Protein AF-A0A3A0B221-F1 (afdb_monomer)

Sequence (103 aa):
MNDLHYFSDLGLDIVDHGLDEFWEIISWEQINKYPADLILLDARAGVLTVDEFSSIGTWAALPAVQAGQVGPWYAGAPYSYIGLVPIMQELTALINASNPDLV

Structure (mmCIF, N/CA/C/O backbone):
data_AF-A0A3A0B221-F1
#
_entry.id   AF-A0A3A0B221-F1
#
loop_
_atom_site.group_PDB
_atom_site.id
_atom_site.type_symbol
_atom_site.label_atom_id
_atom_site.label_alt_id
_atom_site.label_comp_id
_atom_site.label_asym_id
_atom_site.label_entity_id
_atom_site.label_seq_id
_atom_site.pdbx_PDB_ins_code
_atom_site.Cartn_x
_atom_site.Cartn_y
_atom_site.Cartn_z
_atom_site.occupancy
_atom_site.B_iso_or_equiv
_atom_site.auth_seq_id
_atom_site.auth_comp_id
_atom_site.auth_asym_id
_atom_site.auth_atom_id
_atom_site.pdbx_PDB_model_num
ATOM 1 N N . MET A 1 1 ? -5.385 4.427 -12.118 1.00 67.62 1 MET A N 1
ATOM 2 C CA . MET A 1 1 ? -3.922 4.653 -12.265 1.00 67.62 1 MET A CA 1
ATOM 3 C C . MET A 1 1 ? -3.317 3.434 -12.946 1.00 67.62 1 MET A C 1
ATOM 5 O O . MET A 1 1 ? -3.695 2.327 -12.592 1.00 67.62 1 MET A O 1
ATOM 9 N N . ASN A 1 2 ? -2.468 3.611 -13.964 1.00 82.00 2 ASN A N 1
ATOM 10 C CA . ASN A 1 2 ? -2.061 2.499 -14.843 1.00 82.00 2 ASN A CA 1
ATOM 11 C C . ASN A 1 2 ? -1.206 1.425 -14.148 1.00 82.00 2 ASN A C 1
ATOM 13 O O . ASN A 1 2 ? -1.267 0.263 -14.527 1.00 82.00 2 ASN A O 1
ATOM 17 N N . ASP A 1 3 ? -0.415 1.806 -13.153 1.00 89.38 3 ASP A N 1
ATOM 18 C CA . ASP A 1 3 ? 0.431 0.911 -12.362 1.00 89.38 3 ASP A CA 1
ATOM 19 C C . ASP A 1 3 ? -0.384 -0.028 -11.465 1.00 89.38 3 ASP A C 1
ATOM 21 O O . ASP A 1 3 ? -0.154 -1.232 -11.498 1.00 89.38 3 ASP A O 1
ATOM 25 N N . LEU A 1 4 ? -1.383 0.480 -10.736 1.00 91.44 4 LEU A N 1
ATOM 26 C CA . LEU A 1 4 ? -2.239 -0.364 -9.892 1.00 91.44 4 LEU A CA 1
ATOM 27 C C . LEU A 1 4 ? -3.033 -1.390 -10.713 1.00 91.44 4 LEU A C 1
ATOM 29 O O . LEU A 1 4 ? -3.133 -2.546 -10.308 1.00 91.44 4 LEU A O 1
ATOM 33 N N . HIS A 1 5 ? -3.533 -1.003 -11.895 1.00 91.00 5 HIS A N 1
ATOM 34 C CA . HIS A 1 5 ? -4.148 -1.961 -12.823 1.00 91.00 5 HIS A CA 1
ATOM 35 C C . HIS A 1 5 ? -3.144 -3.017 -13.287 1.00 91.00 5 HIS A C 1
ATOM 37 O O . HIS A 1 5 ? -3.459 -4.198 -13.269 1.00 91.00 5 HIS A O 1
ATOM 43 N N . TYR A 1 6 ? -1.916 -2.614 -13.624 1.00 92.44 6 TYR A N 1
ATOM 44 C CA . TYR A 1 6 ? -0.869 -3.556 -14.008 1.00 92.44 6 TYR A CA 1
ATOM 45 C C . TYR A 1 6 ? -0.512 -4.538 -12.880 1.00 92.44 6 TYR A C 1
ATOM 47 O O . TYR A 1 6 ? -0.311 -5.720 -13.142 1.00 92.44 6 TYR A O 1
ATOM 55 N N . PHE A 1 7 ? -0.461 -4.094 -11.620 1.00 94.50 7 PHE A N 1
ATOM 56 C CA . PHE A 1 7 ? -0.232 -4.996 -10.486 1.00 94.50 7 PHE A CA 1
ATOM 57 C C . PHE A 1 7 ? -1.387 -5.989 -10.308 1.00 94.50 7 PHE A C 1
ATOM 59 O O . PHE A 1 7 ? -1.139 -7.172 -10.073 1.00 94.50 7 PHE A O 1
ATOM 66 N N . SER A 1 8 ? -2.629 -5.529 -10.479 1.00 94.94 8 SER A N 1
ATOM 67 C CA . SER A 1 8 ? -3.813 -6.391 -10.445 1.00 94.94 8 SER A CA 1
ATOM 68 C C . SER A 1 8 ? -3.829 -7.409 -11.591 1.00 94.94 8 SER A C 1
ATOM 70 O O . SER A 1 8 ? -4.062 -8.591 -11.349 1.00 94.94 8 SER A O 1
ATOM 72 N N . ASP A 1 9 ? -3.454 -7.007 -12.811 1.00 96.12 9 ASP A N 1
ATOM 73 C CA . ASP A 1 9 ? -3.307 -7.907 -13.967 1.00 96.12 9 ASP A CA 1
ATOM 74 C C . ASP A 1 9 ? -2.247 -9.001 -13.729 1.00 96.12 9 ASP A C 1
ATOM 76 O O . ASP A 1 9 ? -2.352 -10.109 -14.260 1.00 96.12 9 ASP A O 1
ATOM 80 N N . LEU A 1 10 ? -1.222 -8.707 -12.920 1.00 96.56 10 LEU A N 1
ATOM 81 C CA . LEU A 1 10 ? -0.212 -9.677 -12.481 1.00 96.56 10 LEU A CA 1
ATOM 82 C C . LEU A 1 10 ? -0.692 -10.589 -11.337 1.00 96.56 10 LEU A C 1
ATOM 84 O O . LEU A 1 10 ? 0.023 -11.525 -10.976 1.00 96.56 10 LEU A O 1
ATOM 88 N N . GLY A 1 11 ? -1.885 -10.347 -10.793 1.00 96.44 11 GLY A N 1
ATOM 89 C CA . GLY A 1 11 ? -2.530 -11.170 -9.772 1.00 96.44 11 GLY A CA 1
ATOM 90 C C . GLY A 1 11 ? -2.445 -10.628 -8.347 1.00 96.44 11 GLY A C 1
ATOM 91 O O . GLY A 1 11 ? -2.769 -11.368 -7.421 1.00 96.44 11 GLY A O 1
ATOM 92 N N . LEU A 1 12 ? -2.008 -9.380 -8.143 1.00 96.12 12 LEU A N 1
ATOM 93 C CA . LEU A 1 12 ? -2.089 -8.750 -6.824 1.00 96.12 12 LEU A CA 1
ATOM 94 C C . LEU A 1 12 ? -3.545 -8.385 -6.509 1.00 96.12 12 LEU A C 1
ATOM 96 O O . LEU A 1 12 ? -4.209 -7.728 -7.312 1.00 96.12 12 LEU A O 1
ATOM 100 N N . ASP A 1 13 ? -4.024 -8.787 -5.336 1.00 96.25 13 ASP A N 1
ATOM 101 C CA . ASP A 1 13 ? -5.335 -8.370 -4.846 1.00 96.25 13 ASP A CA 1
ATOM 102 C C . ASP A 1 13 ? -5.260 -6.909 -4.376 1.00 96.25 13 ASP A C 1
ATOM 104 O O . ASP A 1 13 ? -4.555 -6.582 -3.418 1.00 96.25 13 ASP A O 1
ATOM 108 N N . ILE A 1 14 ? -5.912 -6.012 -5.116 1.00 95.44 14 ILE A N 1
ATOM 109 C CA . ILE A 1 14 ? -5.939 -4.575 -4.840 1.00 95.44 14 ILE A CA 1
ATOM 110 C C . ILE A 1 14 ? -7.347 -4.212 -4.385 1.00 95.44 14 ILE A C 1
ATOM 112 O O . ILE A 1 14 ? -8.318 -4.451 -5.102 1.00 95.44 14 ILE A O 1
ATOM 116 N N . VAL A 1 15 ? -7.441 -3.567 -3.223 1.00 95.81 15 VAL A N 1
ATOM 117 C CA . VAL A 1 15 ? -8.695 -3.025 -2.693 1.00 95.81 15 VAL A CA 1
ATOM 118 C C . VAL A 1 15 ? -9.345 -2.083 -3.713 1.00 95.81 15 VAL A C 1
ATOM 120 O O . VAL A 1 15 ? -8.754 -1.076 -4.107 1.00 95.81 15 VAL A O 1
ATOM 123 N N . ASP A 1 16 ? -10.589 -2.385 -4.085 1.00 92.81 16 ASP A N 1
ATOM 124 C CA . ASP A 1 16 ? -11.423 -1.562 -4.962 1.00 92.81 16 ASP A CA 1
ATOM 125 C C . ASP A 1 16 ? -12.489 -0.810 -4.146 1.00 92.81 16 ASP A C 1
ATOM 127 O O . ASP A 1 16 ? -13.240 -1.402 -3.367 1.00 92.81 16 ASP A O 1
ATOM 131 N N . HIS A 1 17 ? -12.570 0.509 -4.335 1.00 93.06 17 HIS A N 1
ATOM 132 C CA . HIS A 1 17 ? -13.572 1.357 -3.687 1.00 93.06 17 HIS A CA 1
ATOM 133 C C . HIS A 1 17 ? -14.916 1.395 -4.439 1.00 93.06 17 HIS A C 1
ATOM 135 O O . HIS A 1 17 ? -15.888 1.956 -3.929 1.00 93.06 17 HIS A O 1
ATOM 141 N N . GLY A 1 18 ? -14.998 0.831 -5.650 1.00 92.69 18 GLY A N 1
ATOM 142 C CA . GLY A 1 18 ? -16.237 0.679 -6.419 1.00 92.69 18 GLY A CA 1
ATOM 143 C C . GLY A 1 18 ? -16.848 1.988 -6.932 1.00 92.69 18 GLY A C 1
ATOM 144 O O . GLY A 1 18 ? -18.044 2.031 -7.226 1.00 92.69 18 GLY A O 1
ATOM 145 N N . LEU A 1 19 ? -16.058 3.064 -7.016 1.00 91.62 19 LEU A N 1
ATOM 146 C CA . LEU A 1 19 ? -16.485 4.357 -7.571 1.00 91.62 19 LEU A CA 1
ATOM 147 C C . LEU A 1 19 ? -15.845 4.554 -8.946 1.00 91.62 19 LEU A C 1
ATOM 149 O O . LEU A 1 19 ? -14.730 4.098 -9.177 1.00 91.62 19 LEU A O 1
ATOM 153 N N . ASP A 1 20 ? -16.506 5.308 -9.820 1.00 90.81 20 ASP A N 1
ATOM 154 C CA . ASP A 1 20 ? -15.944 5.745 -11.108 1.00 90.81 20 ASP A CA 1
ATOM 155 C C . ASP A 1 20 ? -15.044 6.988 -10.935 1.00 90.81 20 ASP A C 1
ATOM 157 O O . ASP A 1 20 ? -15.164 7.986 -11.637 1.00 90.81 20 ASP A O 1
ATOM 161 N N . GLU A 1 21 ? -14.187 6.959 -9.914 1.00 90.88 21 GLU A N 1
ATOM 162 C CA . GLU A 1 21 ? -13.274 8.039 -9.524 1.00 90.88 21 GLU A CA 1
ATOM 163 C C . GLU A 1 21 ? -11.858 7.476 -9.365 1.00 90.88 21 GLU A C 1
ATOM 165 O O . GLU A 1 21 ? -11.675 6.284 -9.137 1.00 90.88 21 GLU A O 1
ATOM 170 N N . PHE A 1 22 ? -10.829 8.323 -9.468 1.00 87.81 22 PHE A N 1
ATOM 171 C CA . PHE A 1 22 ? -9.437 7.858 -9.362 1.00 87.81 22 PHE A CA 1
ATOM 172 C C . PHE A 1 22 ? -9.028 7.431 -7.945 1.00 87.81 22 PHE A C 1
ATOM 174 O O . PHE A 1 22 ? -8.089 6.648 -7.799 1.00 87.81 22 PHE A O 1
ATOM 181 N N . TRP A 1 23 ? -9.668 8.000 -6.925 1.00 92.19 23 TRP A N 1
ATOM 182 C CA . TRP A 1 23 ? -9.472 7.682 -5.513 1.00 92.19 23 TRP A CA 1
ATOM 183 C C . TRP A 1 23 ? -10.713 8.090 -4.714 1.00 92.19 23 TRP A C 1
ATOM 185 O O . TRP A 1 23 ? -11.451 8.996 -5.106 1.00 92.19 23 TRP A O 1
ATOM 195 N N . GLU A 1 2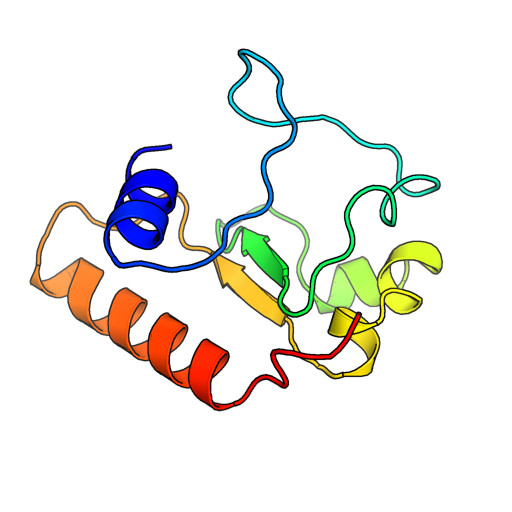4 ? -10.908 7.474 -3.550 1.00 95.19 24 GLU A N 1
ATOM 196 C CA . GLU A 1 24 ? -11.905 7.907 -2.571 1.00 95.19 24 GLU A CA 1
ATOM 197 C C . GLU A 1 24 ? -11.266 8.830 -1.520 1.00 95.19 24 GLU A C 1
ATOM 199 O O . GLU A 1 24 ? -10.163 8.579 -1.036 1.00 95.19 24 GLU A O 1
ATOM 204 N N . ILE A 1 25 ? -11.971 9.896 -1.132 1.00 95.31 25 ILE A N 1
ATOM 205 C CA . ILE A 1 25 ? -11.613 10.697 0.044 1.00 95.31 25 ILE A CA 1
ATOM 206 C C . ILE A 1 25 ? -12.334 10.106 1.252 1.00 95.31 25 ILE A C 1
ATOM 208 O O . ILE A 1 25 ? -13.558 10.175 1.342 1.00 95.31 25 ILE A O 1
ATOM 212 N N . ILE A 1 26 ? -11.566 9.575 2.198 1.00 95.00 26 ILE A N 1
ATOM 213 C CA . ILE A 1 26 ? -12.074 9.046 3.466 1.00 95.00 26 ILE A CA 1
ATOM 214 C C . ILE A 1 26 ? -11.603 9.918 4.627 1.00 95.00 26 ILE A C 1
ATOM 216 O O . ILE A 1 26 ? -10.498 10.463 4.606 1.00 95.00 26 ILE A O 1
ATOM 220 N N . SER A 1 27 ? -12.449 10.071 5.646 1.00 95.00 27 SER A N 1
ATOM 221 C CA . SER A 1 27 ? -12.041 10.734 6.884 1.00 95.00 27 SER A CA 1
ATOM 222 C C . SER A 1 27 ? -11.161 9.803 7.723 1.00 95.00 27 SER A C 1
ATOM 224 O O . SER A 1 27 ? -11.240 8.578 7.605 1.00 95.00 27 SER A O 1
ATOM 226 N N . TRP A 1 28 ? -10.342 10.369 8.611 1.00 93.81 28 TRP A N 1
ATOM 227 C CA . TRP A 1 28 ? -9.480 9.580 9.498 1.00 93.81 28 TRP A CA 1
ATOM 228 C C . TRP A 1 28 ? -10.266 8.639 10.411 1.00 93.81 28 TRP A C 1
ATOM 230 O O . TRP A 1 28 ? -9.770 7.576 10.772 1.00 93.81 28 TRP A O 1
ATOM 240 N N . GLU A 1 29 ? -11.495 8.997 10.768 1.00 94.56 29 GLU A N 1
ATOM 241 C CA . GLU A 1 29 ? -12.395 8.173 11.577 1.00 94.56 29 GLU A CA 1
ATOM 242 C C . GLU A 1 29 ? -12.928 6.954 10.813 1.00 94.56 29 GLU A C 1
ATOM 244 O O . GLU A 1 29 ? -13.368 5.994 11.439 1.00 94.56 29 GLU A O 1
ATOM 249 N N . GLN A 1 30 ? -12.884 6.982 9.478 1.00 96.75 30 GLN A N 1
ATOM 250 C CA . GLN A 1 30 ? -13.352 5.913 8.594 1.00 96.75 30 GLN A CA 1
ATOM 251 C C . GLN A 1 30 ? -12.206 5.193 7.877 1.00 96.75 30 GLN A C 1
ATOM 253 O O . GLN A 1 30 ? -12.446 4.443 6.933 1.00 96.75 30 GLN A O 1
ATOM 258 N N . ILE A 1 31 ? -10.957 5.395 8.304 1.00 94.88 31 ILE A N 1
ATOM 259 C CA . ILE A 1 31 ? -9.792 4.834 7.609 1.00 94.88 31 ILE A CA 1
ATOM 260 C C . ILE A 1 31 ? -9.772 3.296 7.581 1.00 94.88 31 ILE A C 1
ATOM 262 O O . ILE A 1 31 ? -9.155 2.698 6.709 1.00 94.88 31 ILE A O 1
ATOM 266 N N . ASN A 1 32 ? -10.508 2.647 8.483 1.00 95.19 32 ASN A N 1
ATOM 267 C CA . ASN A 1 32 ? -10.688 1.197 8.518 1.00 95.19 32 ASN A CA 1
ATOM 268 C C . ASN A 1 32 ? -11.839 0.683 7.627 1.00 95.19 32 ASN A C 1
ATOM 270 O O . ASN A 1 32 ? -12.227 -0.476 7.759 1.00 95.19 32 ASN A O 1
ATOM 274 N N . LYS A 1 33 ? -12.419 1.525 6.758 1.00 97.50 33 LYS A N 1
ATOM 275 C CA . LYS A 1 33 ? -13.519 1.145 5.853 1.00 97.50 33 LYS A CA 1
ATOM 276 C C . LYS A 1 33 ? -13.157 -0.049 4.968 1.00 97.50 33 LYS A C 1
ATOM 278 O O . LYS A 1 33 ? -14.023 -0.878 4.698 1.00 97.50 33 LYS A O 1
ATOM 283 N N . TYR A 1 34 ? -11.899 -0.126 4.545 1.00 97.19 34 TYR A N 1
ATOM 284 C CA . TYR A 1 34 ? -11.375 -1.223 3.746 1.00 97.19 34 TYR A CA 1
ATOM 285 C C . TYR A 1 34 ? -10.328 -1.991 4.555 1.00 97.19 34 TYR A C 1
ATOM 287 O O . TYR A 1 34 ? -9.278 -1.423 4.871 1.00 97.19 34 TYR A O 1
ATOM 295 N N . PRO A 1 35 ? -10.597 -3.254 4.922 1.00 95.94 35 PRO A N 1
ATOM 296 C CA . PRO A 1 35 ? -9.573 -4.134 5.466 1.00 95.94 35 PRO A CA 1
ATOM 297 C C . PRO A 1 35 ? -8.441 -4.302 4.449 1.00 95.94 35 PRO A C 1
ATOM 299 O O . PRO A 1 35 ? -8.701 -4.483 3.261 1.00 95.94 35 PRO A O 1
ATOM 302 N N . ALA A 1 36 ? -7.199 -4.215 4.914 1.00 97.50 36 ALA A N 1
ATOM 303 C CA . ALA A 1 36 ? -6.019 -4.437 4.093 1.00 97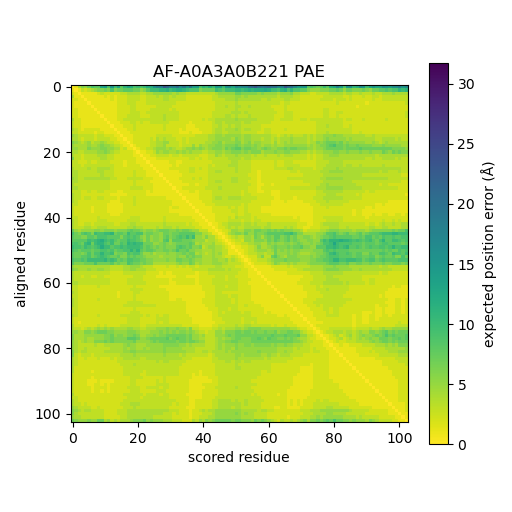.50 36 ALA A CA 1
ATOM 304 C C . ALA A 1 36 ? -4.920 -5.090 4.930 1.00 97.50 36 ALA A C 1
ATOM 306 O O . ALA A 1 36 ? -4.658 -4.660 6.058 1.00 97.50 36 ALA A O 1
ATOM 307 N N . ASP A 1 37 ? -4.253 -6.084 4.352 1.00 98.12 37 ASP A N 1
ATOM 308 C CA . ASP A 1 37 ? -3.088 -6.730 4.954 1.00 98.12 37 ASP A CA 1
ATOM 309 C C . ASP A 1 37 ? -1.835 -5.871 4.777 1.00 98.12 37 ASP A C 1
ATOM 311 O O . ASP A 1 37 ? -1.002 -5.769 5.673 1.00 98.12 37 ASP A O 1
ATOM 315 N N . LEU A 1 38 ? -1.711 -5.208 3.630 1.00 97.81 38 LEU A N 1
ATOM 316 C CA . LEU A 1 38 ? -0.577 -4.371 3.261 1.00 97.81 38 LEU A CA 1
ATOM 317 C C . LEU A 1 38 ? -1.069 -2.997 2.808 1.00 97.81 38 LEU A C 1
ATOM 319 O O . LEU A 1 38 ? -1.935 -2.898 1.941 1.00 97.81 38 LEU A O 1
ATOM 323 N N . ILE A 1 39 ? -0.486 -1.930 3.358 1.00 96.75 39 ILE A N 1
ATOM 324 C CA . ILE A 1 39 ? -0.784 -0.556 2.939 1.00 96.75 39 ILE A CA 1
ATOM 325 C C . ILE A 1 39 ? 0.395 0.008 2.152 1.00 96.75 39 ILE A C 1
ATOM 327 O O . ILE A 1 39 ? 1.526 0.036 2.638 1.00 96.75 39 ILE A O 1
ATOM 331 N N . LEU A 1 40 ? 0.125 0.514 0.948 1.00 95.31 40 LEU A N 1
ATOM 332 C CA . LEU A 1 40 ? 1.114 1.244 0.165 1.00 95.31 40 LEU A CA 1
ATOM 333 C C . LEU A 1 40 ? 0.854 2.754 0.267 1.00 95.31 40 LEU A C 1
ATOM 335 O O . LEU A 1 40 ? -0.204 3.241 -0.128 1.00 95.31 40 LEU A O 1
ATOM 339 N N . LEU A 1 41 ? 1.817 3.496 0.810 1.00 93.44 41 LEU A N 1
ATOM 340 C CA . LEU A 1 41 ? 1.746 4.943 0.988 1.00 93.44 41 LEU A CA 1
ATOM 341 C C . LEU A 1 41 ? 2.468 5.677 -0.133 1.00 93.44 41 LEU A C 1
ATOM 343 O O . LEU A 1 41 ? 3.602 5.356 -0.473 1.00 93.44 41 LEU A O 1
ATOM 347 N N . ASP A 1 42 ? 1.826 6.712 -0.661 1.00 92.75 42 ASP A N 1
ATOM 348 C CA . ASP A 1 42 ? 2.395 7.558 -1.704 1.00 92.75 42 ASP A CA 1
ATOM 349 C C . ASP A 1 42 ? 3.753 8.150 -1.284 1.00 92.75 42 ASP A C 1
ATOM 351 O O . ASP A 1 42 ? 3.858 8.897 -0.313 1.00 92.75 42 ASP A O 1
ATOM 355 N N . ALA A 1 43 ? 4.794 7.813 -2.045 1.00 91.31 43 ALA A N 1
ATOM 356 C CA . ALA A 1 43 ? 6.177 8.193 -1.777 1.00 91.31 43 ALA A CA 1
ATOM 357 C C . ALA A 1 43 ? 6.599 9.516 -2.448 1.00 91.31 43 ALA A C 1
ATOM 359 O O . ALA A 1 43 ? 7.791 9.838 -2.508 1.00 91.31 43 ALA A O 1
ATOM 360 N N . ARG A 1 44 ? 5.661 10.290 -3.009 1.00 90.06 44 ARG A N 1
ATOM 361 C CA . ARG A 1 44 ? 5.963 11.603 -3.598 1.00 90.06 44 ARG A CA 1
ATOM 362 C C . ARG A 1 44 ? 6.358 12.618 -2.523 1.00 90.06 44 ARG A C 1
ATOM 364 O O . ARG A 1 44 ? 5.795 12.671 -1.433 1.00 90.06 44 ARG A O 1
ATOM 371 N N . ALA A 1 45 ? 7.297 13.497 -2.870 1.00 85.75 45 ALA A N 1
ATOM 372 C CA . ALA A 1 45 ? 7.679 14.604 -2.000 1.00 85.75 45 ALA A CA 1
ATOM 373 C C . ALA A 1 45 ? 6.477 15.526 -1.719 1.00 85.75 45 ALA A C 1
ATOM 375 O O . ALA A 1 45 ? 5.749 15.899 -2.640 1.00 85.75 45 ALA A O 1
ATOM 376 N N . GLY A 1 46 ? 6.305 15.924 -0.456 1.00 81.88 46 GLY A N 1
ATOM 377 C CA . GLY A 1 46 ? 5.203 16.787 -0.015 1.00 81.88 46 GLY A CA 1
ATOM 378 C C . GLY A 1 46 ? 3.957 16.041 0.473 1.00 81.88 46 GLY A C 1
ATOM 379 O O . GLY A 1 46 ? 3.004 16.694 0.893 1.00 81.88 46 GLY A O 1
ATOM 380 N N . VAL A 1 47 ? 3.966 14.706 0.447 1.00 84.75 47 VAL A N 1
ATOM 381 C CA . VAL A 1 47 ? 3.006 13.862 1.173 1.00 84.75 47 VAL A CA 1
ATOM 382 C C . VAL A 1 47 ? 3.529 13.619 2.594 1.00 84.75 47 VAL A C 1
ATOM 384 O O . VAL A 1 47 ? 4.741 13.634 2.816 1.00 84.75 47 VAL A O 1
ATOM 387 N N . LEU A 1 48 ? 2.620 13.429 3.556 1.00 81.56 48 LEU A N 1
ATOM 388 C CA . LEU A 1 48 ? 2.978 13.046 4.924 1.00 81.56 48 LEU A CA 1
ATOM 389 C C . LEU A 1 48 ? 3.743 11.714 4.927 1.00 81.56 48 LEU A C 1
ATOM 391 O O . LEU A 1 48 ? 3.410 10.780 4.200 1.00 81.56 48 LEU A O 1
ATOM 395 N N . THR A 1 49 ? 4.763 11.630 5.766 1.00 80.81 49 THR A N 1
ATOM 396 C CA . THR A 1 49 ? 5.570 10.431 5.990 1.00 80.81 49 THR A CA 1
ATOM 397 C C . THR A 1 49 ? 4.878 9.457 6.946 1.00 80.81 49 THR A C 1
ATOM 399 O O . THR A 1 49 ? 4.002 9.840 7.723 1.00 80.81 49 THR A O 1
ATOM 402 N N . VAL A 1 50 ? 5.308 8.187 6.936 1.00 76.50 50 VAL A N 1
ATOM 403 C CA . VAL A 1 50 ? 4.850 7.153 7.892 1.00 76.50 50 VAL A CA 1
ATOM 404 C C . VAL A 1 50 ? 4.940 7.649 9.341 1.00 76.50 50 VAL A C 1
ATOM 406 O O . VAL A 1 50 ? 4.000 7.476 10.117 1.00 76.50 50 VAL A O 1
ATOM 409 N N . ASP A 1 51 ? 6.047 8.309 9.689 1.00 78.38 51 ASP A N 1
ATOM 410 C CA . ASP A 1 51 ? 6.279 8.830 11.037 1.00 78.38 51 ASP A CA 1
ATOM 411 C C . ASP A 1 51 ? 5.296 9.953 11.390 1.00 78.38 51 ASP A C 1
ATOM 413 O O . ASP A 1 51 ? 4.806 10.014 12.516 1.00 78.38 51 ASP A O 1
ATOM 417 N N . GLU A 1 52 ? 4.937 10.813 10.437 1.00 83.56 52 GLU A N 1
ATOM 418 C CA . GLU A 1 52 ? 3.936 11.862 10.659 1.00 83.56 52 GLU A CA 1
ATOM 419 C C . GLU A 1 52 ? 2.531 11.272 10.856 1.00 83.56 52 GLU A C 1
ATOM 421 O O . GLU A 1 52 ? 1.783 11.733 11.728 1.00 83.56 52 GLU A O 1
ATOM 426 N N . PHE A 1 53 ? 2.196 10.194 10.136 1.00 82.88 53 PHE A N 1
ATOM 427 C CA . PHE A 1 53 ? 0.937 9.468 10.324 1.00 82.88 53 PHE A CA 1
ATOM 428 C C . PHE A 1 53 ? 0.833 8.774 11.688 1.00 82.88 53 PHE A C 1
ATOM 430 O O . PHE A 1 53 ? -0.276 8.587 12.186 1.00 82.88 53 PHE A O 1
ATOM 437 N N . SER A 1 54 ? 1.953 8.441 12.343 1.00 80.88 54 SER A N 1
ATOM 438 C CA . SER A 1 54 ? 1.948 7.773 13.659 1.00 80.88 54 SER A CA 1
ATOM 439 C C . SER A 1 54 ? 1.227 8.570 14.758 1.00 80.88 54 SER A C 1
ATOM 441 O O . SER A 1 54 ? 0.733 7.995 15.727 1.00 80.88 54 SER A O 1
ATOM 443 N N . SER A 1 55 ? 1.112 9.891 14.587 1.00 87.31 55 SER A N 1
ATOM 444 C CA . SER A 1 55 ? 0.370 10.773 15.494 1.00 87.31 55 SER A CA 1
ATOM 445 C C . SER A 1 55 ? -1.156 10.619 15.399 1.00 87.31 55 SER A C 1
ATOM 447 O O . SER A 1 55 ? -1.883 11.077 16.284 1.00 87.31 55 SER A O 1
ATOM 449 N N . ILE A 1 56 ? -1.657 9.959 14.353 1.00 92.38 56 ILE A N 1
ATOM 450 C CA . ILE A 1 56 ? -3.081 9.762 14.099 1.00 92.38 56 ILE A CA 1
ATOM 451 C C . ILE A 1 56 ? -3.502 8.413 14.677 1.00 92.38 56 ILE A C 1
ATOM 453 O O . ILE A 1 56 ? -3.165 7.349 14.160 1.00 92.38 56 ILE A O 1
ATOM 457 N N . GLY A 1 57 ? -4.283 8.455 15.758 1.00 94.44 57 GLY A N 1
ATOM 458 C CA . GLY A 1 57 ? -4.646 7.254 16.514 1.00 94.44 57 GLY A CA 1
ATOM 459 C C . GLY A 1 57 ? -5.371 6.183 15.692 1.00 94.44 57 GLY A C 1
ATOM 460 O O . GLY A 1 57 ? -5.131 4.999 15.899 1.00 94.44 57 GLY A O 1
ATOM 461 N N . THR A 1 58 ? -6.221 6.574 14.738 1.00 95.81 58 THR A N 1
ATOM 462 C CA . THR A 1 58 ? -6.942 5.620 13.879 1.00 95.81 58 THR A CA 1
ATOM 463 C C . THR A 1 58 ? -6.041 4.959 12.840 1.00 95.81 58 THR A C 1
ATOM 465 O O . THR A 1 58 ? -6.235 3.783 12.556 1.00 95.81 58 THR A O 1
ATOM 468 N N . TRP A 1 59 ? -5.021 5.661 12.336 1.00 95.00 59 TRP A N 1
ATOM 469 C CA . TRP A 1 59 ? -3.973 5.076 11.495 1.00 95.00 59 TRP A CA 1
ATOM 470 C C . TRP A 1 59 ? -3.148 4.052 12.278 1.00 95.00 59 TRP A C 1
ATOM 472 O O . TRP A 1 59 ? -3.026 2.902 11.867 1.00 95.00 59 TRP A O 1
ATOM 482 N N . ALA A 1 60 ? -2.650 4.441 13.456 1.00 94.81 60 ALA A N 1
ATOM 483 C CA . ALA A 1 60 ? -1.865 3.561 14.323 1.00 94.81 60 ALA A CA 1
ATOM 484 C C . ALA A 1 60 ? -2.649 2.324 14.817 1.00 94.81 60 ALA A C 1
ATOM 486 O O . ALA A 1 60 ? -2.054 1.346 15.273 1.00 94.81 60 ALA A O 1
ATOM 487 N N . ALA A 1 61 ? -3.982 2.360 14.741 1.00 95.69 61 ALA A N 1
ATOM 488 C CA . ALA A 1 61 ? -4.858 1.251 15.101 1.00 95.69 61 ALA A CA 1
ATOM 489 C C . AL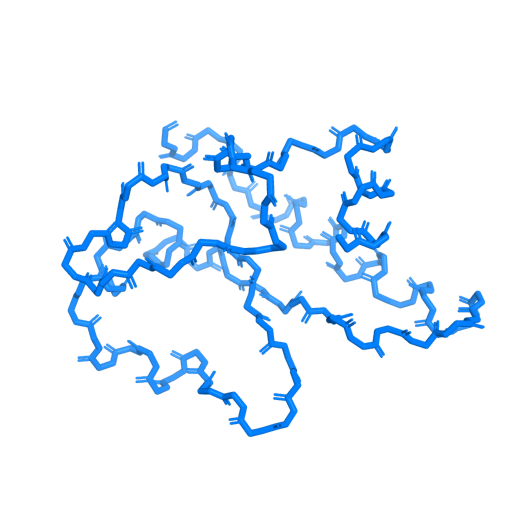A A 1 61 ? -5.100 0.244 13.961 1.00 95.69 61 ALA A C 1
ATOM 491 O O . ALA A 1 61 ? -5.697 -0.802 14.214 1.00 95.69 61 ALA A O 1
ATOM 492 N N . LEU A 1 62 ? -4.673 0.530 12.726 1.00 97.00 62 LEU A N 1
ATOM 493 C CA . LEU A 1 62 ? -4.862 -0.384 11.600 1.00 97.00 62 LEU A CA 1
ATOM 494 C C . LEU A 1 62 ? -4.008 -1.655 11.774 1.00 97.00 62 LEU A C 1
ATOM 496 O O . LEU A 1 62 ? -2.822 -1.535 12.096 1.00 97.00 62 LEU A O 1
ATOM 500 N N . PRO A 1 63 ? -4.550 -2.859 11.497 1.00 97.81 63 PRO A N 1
ATOM 501 C CA . PRO A 1 63 ? -3.803 -4.113 11.621 1.00 97.81 63 PRO A CA 1
ATOM 502 C C . PRO A 1 63 ? -2.489 -4.116 10.832 1.00 97.81 63 PRO A C 1
ATOM 504 O O . PRO A 1 63 ? -1.442 -4.425 11.398 1.00 97.81 63 PRO A O 1
ATOM 507 N N . ALA A 1 64 ? -2.514 -3.681 9.566 1.00 97.44 64 ALA A N 1
ATOM 508 C CA . ALA A 1 64 ? -1.321 -3.583 8.720 1.00 97.44 64 ALA A CA 1
ATOM 509 C C . ALA A 1 64 ? -0.244 -2.665 9.317 1.00 97.44 64 ALA A C 1
ATOM 511 O O . ALA A 1 64 ? 0.940 -2.994 9.297 1.00 97.44 64 ALA A O 1
ATOM 512 N N . VAL A 1 65 ? -0.645 -1.540 9.921 1.00 96.00 65 VAL A N 1
ATOM 513 C CA . VAL A 1 65 ? 0.287 -0.599 10.562 1.00 96.00 65 VAL A CA 1
ATOM 514 C C . VAL A 1 65 ? 0.920 -1.227 11.801 1.00 96.00 65 VAL A C 1
ATOM 516 O O . VAL A 1 65 ? 2.134 -1.149 11.976 1.00 96.00 65 VAL A O 1
ATOM 519 N N . GLN A 1 66 ? 0.129 -1.910 12.631 1.00 95.81 66 GLN A N 1
ATOM 520 C CA . GLN A 1 66 ? 0.632 -2.619 13.813 1.00 95.81 66 GLN A CA 1
ATOM 521 C C . GLN A 1 66 ? 1.561 -3.784 13.450 1.00 95.81 66 GLN A C 1
ATOM 523 O O . GLN A 1 66 ? 2.523 -4.047 14.170 1.00 95.81 66 GLN A O 1
ATOM 528 N N . ALA A 1 67 ? 1.296 -4.452 12.327 1.00 97.19 67 ALA A N 1
ATOM 529 C CA . ALA A 1 67 ? 2.136 -5.513 11.782 1.00 97.19 67 ALA A CA 1
ATOM 530 C C . ALA A 1 67 ? 3.399 -4.990 11.070 1.00 97.19 67 ALA A C 1
ATOM 532 O O . ALA A 1 67 ? 4.252 -5.787 10.686 1.00 97.19 67 ALA A O 1
ATOM 533 N N . GLY A 1 68 ? 3.538 -3.672 10.876 1.00 95.62 68 GLY A N 1
ATOM 534 C CA . GLY A 1 68 ? 4.625 -3.089 10.085 1.00 95.62 68 GLY A CA 1
ATOM 535 C C . GLY A 1 68 ? 4.517 -3.378 8.582 1.00 95.62 68 GLY A C 1
ATOM 536 O O . GLY A 1 68 ? 5.493 -3.215 7.855 1.00 95.62 68 GLY A O 1
ATOM 537 N N . GLN A 1 69 ? 3.341 -3.789 8.108 1.00 97.56 69 GLN A N 1
ATOM 538 C CA . GLN A 1 69 ? 3.022 -4.065 6.707 1.00 97.56 69 GLN A CA 1
ATOM 539 C C . GLN A 1 69 ? 2.607 -2.762 6.010 1.00 97.56 69 GLN A C 1
ATOM 541 O O . GLN A 1 69 ? 1.469 -2.583 5.573 1.00 97.56 69 GLN A O 1
ATOM 546 N N . VAL A 1 70 ? 3.551 -1.819 5.950 1.00 95.69 70 VAL A N 1
ATOM 547 C CA . VAL A 1 70 ? 3.411 -0.529 5.265 1.00 95.69 70 VAL A CA 1
ATOM 548 C C . VAL A 1 70 ? 4.639 -0.303 4.392 1.00 95.69 70 VAL A C 1
ATOM 550 O O . VAL A 1 70 ? 5.766 -0.390 4.877 1.00 95.69 70 VAL A O 1
ATOM 553 N N . GLY A 1 71 ? 4.440 0.014 3.116 1.00 95.12 71 GLY A N 1
ATOM 554 C CA . GLY A 1 71 ? 5.540 0.306 2.196 1.00 95.12 71 GLY A CA 1
ATOM 555 C C . GLY A 1 71 ? 5.229 1.428 1.214 1.00 95.12 71 GLY A C 1
ATOM 556 O O . GLY A 1 71 ? 4.139 1.998 1.250 1.00 95.12 71 GLY A O 1
ATOM 557 N N . PRO A 1 72 ? 6.189 1.797 0.356 1.00 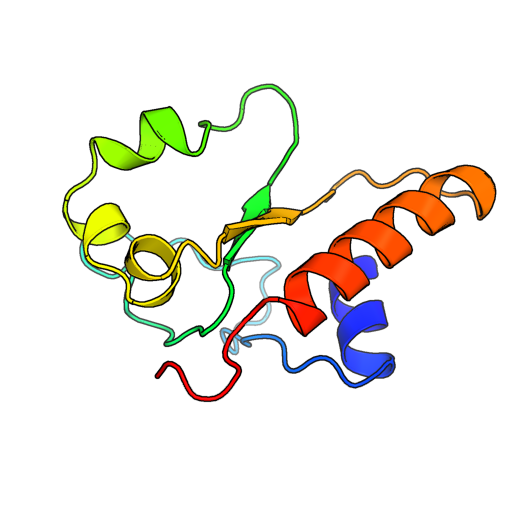94.81 72 PRO A N 1
ATOM 558 C CA . PRO A 1 72 ? 6.014 2.899 -0.573 1.00 94.81 72 PRO A CA 1
ATOM 559 C C . PRO A 1 72 ? 5.170 2.495 -1.788 1.00 94.81 72 PRO A C 1
ATOM 561 O O . PRO A 1 72 ? 5.304 1.406 -2.343 1.00 94.81 72 PRO A O 1
ATOM 564 N N . TRP A 1 73 ? 4.359 3.433 -2.265 1.00 94.81 73 TRP A N 1
ATOM 565 C CA . TRP A 1 73 ? 3.763 3.430 -3.591 1.00 94.81 73 TRP A CA 1
ATOM 566 C C . TRP A 1 73 ? 4.333 4.590 -4.409 1.00 94.81 73 TRP A C 1
ATOM 568 O O . TRP A 1 73 ? 4.221 5.765 -4.053 1.00 94.81 73 TRP A O 1
ATOM 578 N N . TYR A 1 74 ? 4.939 4.256 -5.544 1.00 93.50 74 TYR A N 1
ATOM 579 C CA . TYR A 1 74 ? 5.541 5.224 -6.453 1.00 93.50 74 TYR A CA 1
ATOM 580 C C . TYR A 1 74 ? 4.548 5.658 -7.534 1.00 93.50 74 TYR A C 1
ATOM 582 O O . TYR A 1 74 ? 4.710 5.320 -8.704 1.00 93.50 74 TYR A O 1
ATOM 590 N N . ALA A 1 75 ? 3.563 6.477 -7.159 1.00 88.75 75 ALA A N 1
ATOM 591 C CA . ALA A 1 75 ? 2.535 7.011 -8.065 1.00 88.75 75 ALA A CA 1
ATOM 592 C C . ALA A 1 75 ? 3.096 7.703 -9.328 1.00 88.75 75 ALA A C 1
ATOM 594 O O . ALA A 1 75 ? 2.430 7.805 -10.357 1.00 88.75 75 ALA A O 1
ATOM 595 N N . GLY A 1 76 ? 4.327 8.218 -9.235 1.00 85.12 76 GLY A N 1
ATOM 596 C CA . GLY A 1 76 ? 5.075 8.847 -10.323 1.00 85.12 76 GLY A CA 1
ATOM 597 C C . GLY A 1 76 ? 6.218 7.986 -10.863 1.00 85.12 76 GLY A C 1
ATOM 598 O O . GLY A 1 76 ? 7.278 8.536 -11.168 1.00 85.12 76 GLY A O 1
ATOM 599 N N . ALA A 1 77 ? 6.057 6.659 -10.916 1.00 86.69 77 ALA A N 1
ATOM 600 C CA . ALA A 1 77 ? 7.097 5.746 -11.385 1.00 86.69 77 ALA A CA 1
ATOM 601 C C . ALA A 1 77 ? 7.645 6.161 -12.771 1.00 86.69 77 ALA A C 1
ATOM 603 O O . ALA 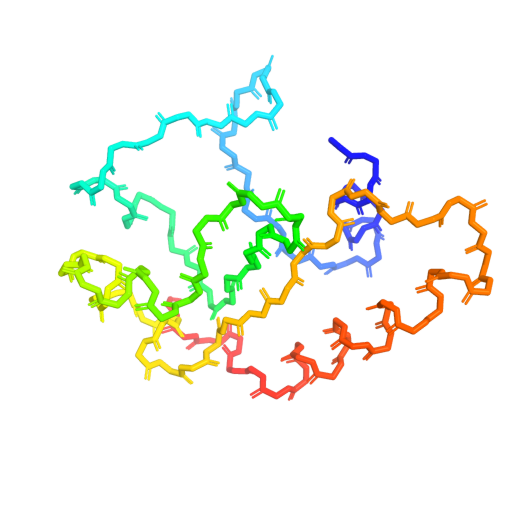A 1 77 ? 6.870 6.523 -13.664 1.00 86.69 77 ALA A O 1
ATOM 604 N N . PRO A 1 78 ? 8.973 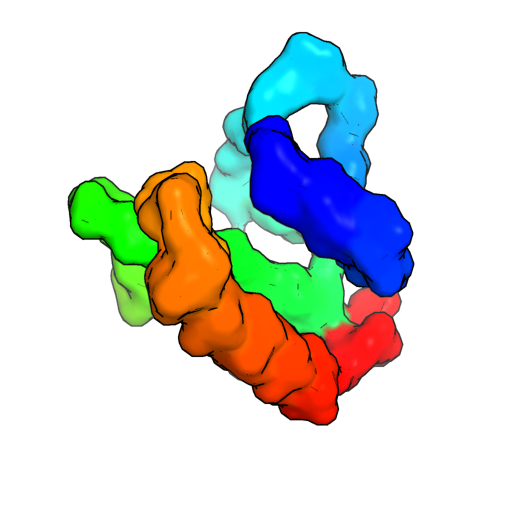6.108 -12.997 1.00 86.62 78 PRO A N 1
ATOM 605 C CA . PRO A 1 78 ? 9.544 6.453 -14.292 1.00 86.62 78 PRO A CA 1
ATOM 606 C C . PRO A 1 78 ? 9.037 5.525 -15.399 1.00 86.62 78 PRO A C 1
ATOM 608 O O . PRO A 1 78 ? 9.079 4.304 -15.260 1.00 86.62 78 PRO A O 1
ATOM 611 N N . TYR A 1 79 ? 8.671 6.093 -16.551 1.00 86.88 79 TYR A N 1
ATOM 612 C CA . TYR A 1 79 ? 8.258 5.344 -17.745 1.00 86.88 79 TYR A CA 1
ATOM 613 C C . TYR A 1 79 ? 9.451 4.697 -18.466 1.00 86.88 79 TYR A C 1
ATOM 615 O O . TYR A 1 79 ? 9.783 5.024 -19.605 1.00 86.88 79 TYR A O 1
ATOM 623 N N . SER A 1 80 ? 10.148 3.794 -17.782 1.00 93.50 80 SER A N 1
ATOM 624 C CA . SER A 1 80 ? 11.259 3.024 -18.333 1.00 93.50 80 SER A CA 1
ATOM 625 C C . SER A 1 80 ? 11.415 1.705 -17.589 1.00 93.50 80 SER A C 1
ATOM 627 O O . SER A 1 80 ? 11.218 1.649 -16.378 1.00 93.50 80 SER A O 1
ATOM 629 N N . TYR A 1 81 ? 11.855 0.658 -18.289 1.00 92.69 81 TYR A N 1
ATOM 630 C CA . TYR A 1 81 ? 12.159 -0.623 -17.646 1.00 92.69 81 TYR A CA 1
ATOM 631 C C . TYR A 1 81 ? 13.216 -0.476 -16.549 1.00 92.69 81 TYR A C 1
ATOM 633 O O . TYR A 1 81 ? 13.043 -1.007 -15.460 1.00 92.69 81 TYR A O 1
ATOM 641 N N . ILE A 1 82 ? 14.278 0.294 -16.805 1.00 95.94 82 ILE A N 1
ATOM 642 C CA . ILE A 1 82 ? 15.359 0.515 -15.832 1.00 95.94 82 ILE A CA 1
ATOM 643 C C . ILE A 1 82 ? 14.824 1.166 -14.548 1.00 95.94 82 ILE A C 1
ATOM 645 O O . ILE A 1 82 ? 15.246 0.787 -13.462 1.00 95.94 82 ILE A O 1
ATOM 649 N N . GLY A 1 83 ? 13.889 2.114 -14.665 1.00 92.19 83 GLY A N 1
ATOM 650 C CA . GLY A 1 83 ? 13.264 2.759 -13.509 1.00 92.19 83 GLY A CA 1
ATOM 651 C C . GLY A 1 83 ? 12.222 1.891 -12.799 1.00 92.19 83 GLY A C 1
ATOM 652 O O . GLY A 1 83 ? 12.107 1.973 -11.582 1.00 92.19 83 GLY A O 1
ATOM 653 N N . LEU A 1 84 ? 11.490 1.047 -13.532 1.00 93.38 84 LEU A N 1
ATOM 654 C CA . LEU A 1 84 ? 10.413 0.224 -12.974 1.00 93.38 84 LEU A CA 1
ATOM 655 C C . LEU A 1 84 ? 10.916 -1.061 -12.299 1.00 93.38 84 LEU A C 1
ATOM 657 O O . LEU A 1 84 ? 10.332 -1.498 -11.314 1.00 93.38 84 LEU A O 1
ATOM 661 N N . VAL A 1 85 ? 12.000 -1.668 -12.793 1.00 95.88 85 VAL A N 1
ATOM 662 C CA . VAL A 1 85 ? 12.576 -2.900 -12.219 1.00 95.88 85 VAL A CA 1
ATOM 663 C C . VAL A 1 85 ? 12.823 -2.814 -10.705 1.00 95.88 85 VAL A C 1
ATOM 665 O O . VAL A 1 85 ? 12.334 -3.703 -10.007 1.00 95.88 85 VAL A O 1
ATOM 668 N N . PRO A 1 86 ? 13.526 -1.797 -10.163 1.00 96.00 86 PRO A N 1
ATOM 669 C CA . PRO A 1 86 ? 13.752 -1.724 -8.719 1.00 96.00 86 PRO A CA 1
ATOM 670 C C . PRO A 1 86 ? 12.446 -1.567 -7.928 1.00 96.00 86 PRO A C 1
ATOM 672 O O . PRO A 1 86 ? 12.305 -2.191 -6.882 1.00 96.00 86 PRO A O 1
ATOM 675 N N . ILE A 1 87 ? 11.465 -0.829 -8.460 1.00 95.56 87 ILE A N 1
ATOM 676 C CA . ILE A 1 87 ? 10.140 -0.661 -7.837 1.00 95.56 87 ILE A CA 1
ATOM 677 C C . ILE A 1 87 ? 9.414 -2.010 -7.736 1.00 95.56 87 ILE A C 1
ATOM 679 O O . ILE A 1 87 ? 8.885 -2.359 -6.684 1.00 95.56 87 ILE A O 1
ATOM 683 N N . MET A 1 88 ? 9.427 -2.806 -8.810 1.00 96.00 88 MET A N 1
ATOM 684 C CA . MET A 1 88 ? 8.807 -4.136 -8.805 1.00 96.00 88 MET A CA 1
ATOM 685 C C . MET A 1 88 ? 9.511 -5.097 -7.840 1.00 96.00 88 MET A C 1
ATOM 687 O O . MET A 1 88 ? 8.853 -5.911 -7.192 1.00 96.00 88 MET A O 1
ATOM 691 N N . GLN A 1 89 ? 10.841 -5.016 -7.733 1.00 97.81 89 GLN A N 1
ATOM 692 C CA . GLN A 1 89 ? 11.618 -5.829 -6.794 1.00 97.81 89 GLN A CA 1
ATOM 693 C C . GLN A 1 89 ? 11.299 -5.477 -5.340 1.00 97.81 89 GLN A C 1
ATOM 695 O O . GLN A 1 89 ? 11.124 -6.381 -4.525 1.00 97.81 89 GLN A O 1
ATOM 700 N N . GLU A 1 90 ? 11.184 -4.188 -5.028 1.00 97.56 90 GLU A N 1
ATOM 701 C CA . GLU A 1 90 ? 10.814 -3.705 -3.699 1.00 97.56 90 GLU A CA 1
ATOM 702 C C . GLU A 1 90 ? 9.390 -4.122 -3.320 1.00 97.56 90 GLU A C 1
ATOM 704 O O . GLU A 1 90 ? 9.197 -4.722 -2.263 1.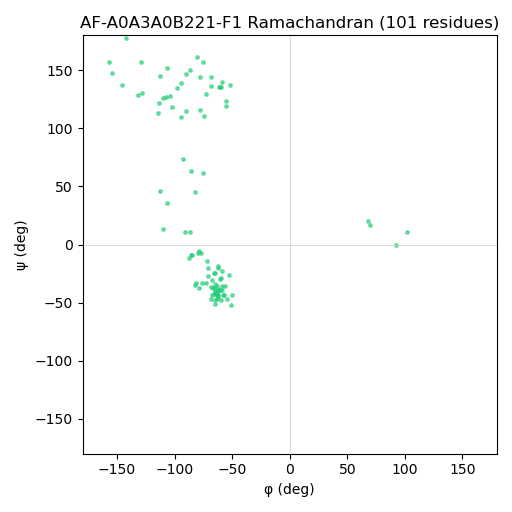00 97.56 90 GLU A O 1
ATOM 709 N N . LEU A 1 91 ? 8.413 -3.919 -4.213 1.00 97.25 91 LEU A N 1
ATOM 710 C CA . LEU A 1 91 ? 7.036 -4.373 -4.001 1.00 97.25 91 LEU A CA 1
ATOM 711 C C . LEU A 1 91 ? 6.973 -5.890 -3.768 1.00 97.25 91 LEU A C 1
ATOM 713 O O . LEU A 1 91 ? 6.311 -6.353 -2.844 1.00 97.25 91 LEU A O 1
ATOM 717 N N . THR A 1 92 ? 7.709 -6.675 -4.558 1.00 98.06 92 THR A N 1
ATOM 718 C CA . THR A 1 92 ? 7.766 -8.137 -4.393 1.00 98.06 92 THR A CA 1
ATOM 719 C C . THR A 1 92 ? 8.362 -8.532 -3.041 1.00 98.06 92 THR A C 1
ATOM 721 O O . THR A 1 92 ? 7.855 -9.438 -2.382 1.00 98.06 92 THR A O 1
ATOM 724 N N . ALA A 1 93 ? 9.441 -7.873 -2.611 1.00 98.38 93 ALA A N 1
ATOM 725 C CA . ALA A 1 93 ? 10.057 -8.135 -1.313 1.00 98.38 93 ALA A CA 1
ATOM 726 C C . ALA A 1 93 ? 9.101 -7.810 -0.156 1.00 98.38 93 ALA A C 1
ATOM 728 O O . ALA A 1 93 ? 9.001 -8.592 0.787 1.00 98.38 93 ALA A O 1
ATOM 729 N N . LEU A 1 94 ? 8.370 -6.700 -0.264 1.00 97.88 94 LEU A N 1
ATOM 730 C CA . LEU A 1 94 ? 7.368 -6.274 0.706 1.00 97.88 94 LEU A CA 1
ATOM 731 C C . LEU A 1 94 ? 6.205 -7.270 0.809 1.00 97.88 94 LEU A C 1
ATOM 733 O O . LEU A 1 94 ? 5.845 -7.672 1.913 1.00 97.88 94 LEU A O 1
ATOM 737 N N . ILE A 1 95 ? 5.668 -7.723 -0.328 1.00 97.69 95 ILE A N 1
ATOM 738 C CA . ILE A 1 95 ? 4.610 -8.744 -0.374 1.00 97.69 95 ILE A CA 1
ATOM 739 C C . ILE A 1 95 ? 5.095 -10.041 0.283 1.00 97.69 95 ILE A C 1
ATOM 741 O O . ILE A 1 95 ? 4.421 -10.575 1.154 1.00 97.69 95 ILE A O 1
ATOM 745 N N . ASN A 1 96 ? 6.294 -10.515 -0.065 1.00 98.00 96 ASN A N 1
ATOM 746 C CA . ASN A 1 96 ? 6.847 -11.753 0.496 1.00 98.00 96 ASN A CA 1
ATOM 747 C C . ASN A 1 96 ? 7.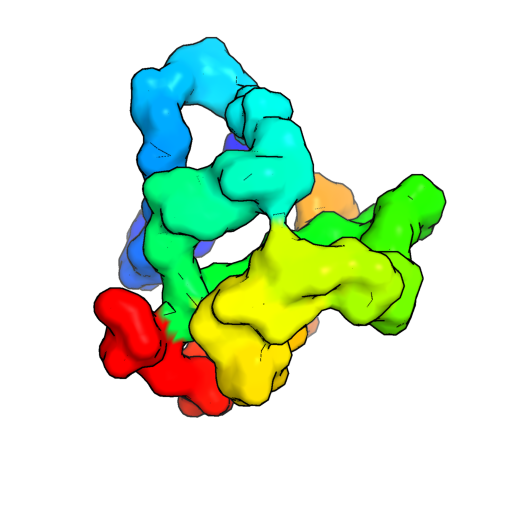127 -11.681 2.006 1.00 98.00 96 ASN A C 1
ATOM 749 O O . ASN A 1 96 ? 7.199 -12.718 2.661 1.00 98.00 96 ASN A O 1
ATOM 753 N N . ALA A 1 97 ? 7.342 -10.481 2.547 1.00 97.88 97 ALA A N 1
ATOM 754 C CA . ALA A 1 97 ? 7.559 -10.262 3.974 1.00 97.88 97 ALA A CA 1
ATOM 755 C C . ALA A 1 97 ? 6.253 -10.067 4.765 1.00 97.88 97 ALA A C 1
ATOM 757 O O . ALA A 1 97 ? 6.289 -10.073 5.995 1.00 97.88 97 ALA A O 1
ATOM 758 N N . SER A 1 98 ? 5.124 -9.882 4.077 1.00 97.94 98 SER A N 1
ATOM 759 C CA . SER A 1 98 ? 3.822 -9.601 4.682 1.00 97.94 98 SER A CA 1
ATOM 760 C C . SER A 1 98 ? 3.053 -10.891 4.983 1.00 97.94 98 SER A C 1
ATOM 762 O O . SER A 1 98 ? 3.144 -11.867 4.241 1.00 97.94 98 SER A O 1
ATOM 764 N N . ASN A 1 99 ? 2.268 -10.895 6.060 1.00 97.88 99 ASN A N 1
ATOM 765 C CA . ASN A 1 99 ? 1.229 -11.892 6.294 1.00 97.88 99 ASN A CA 1
ATOM 766 C C . ASN A 1 99 ? 0.004 -11.551 5.424 1.00 97.88 99 ASN A C 1
ATOM 768 O O . ASN A 1 99 ? -0.584 -10.494 5.664 1.00 97.88 99 ASN A O 1
ATOM 772 N N . PRO A 1 100 ? -0.383 -12.398 4.451 1.00 95.69 100 PRO A N 1
ATOM 773 C CA . PRO A 1 100 ? -1.539 -12.155 3.586 1.00 95.69 100 PRO A CA 1
ATOM 774 C C . PRO A 1 100 ? -2.886 -12.505 4.238 1.00 95.69 100 PRO A C 1
ATOM 776 O O . PRO A 1 100 ? -3.916 -12.244 3.639 1.00 95.69 100 PRO A O 1
ATOM 779 N N . ASP A 1 101 ? -2.877 -13.115 5.428 1.00 96.81 101 ASP A N 1
ATOM 780 C CA . ASP A 1 101 ? -4.077 -13.464 6.198 1.00 96.81 101 ASP A CA 1
ATOM 781 C C . ASP A 1 101 ? -4.135 -12.614 7.483 1.00 96.81 101 ASP A C 1
ATOM 783 O O . ASP A 1 101 ? -4.257 -13.137 8.599 1.00 96.81 101 ASP A O 1
ATOM 787 N N . LEU A 1 102 ? -3.892 -11.305 7.371 1.00 96.75 102 LEU A N 1
ATOM 788 C CA . LEU A 1 102 ? -3.837 -10.409 8.526 1.00 96.75 102 LEU A CA 1
ATOM 789 C C . LEU A 1 102 ? -5.234 -9.966 8.975 1.00 96.75 102 LEU A C 1
ATOM 791 O O . LEU A 1 102 ? -5.436 -9.784 10.182 1.00 96.75 102 LEU A O 1
ATOM 795 N N . VAL A 1 103 ? -6.171 -9.780 8.039 1.00 94.12 103 VAL A N 1
ATOM 796 C CA . VAL A 1 103 ? -7.538 -9.281 8.295 1.00 94.12 103 VAL A CA 1
ATOM 797 C C . VAL A 1 103 ? -8.648 -10.131 7.689 1.00 94.12 103 VAL A C 1
ATOM 799 O O . VAL A 1 103 ? -8.398 -10.894 6.737 1.00 94.12 103 VAL A O 1
#

Mean predicted aligned error: 3.25 Å

Solvent-accessible surface area (backbone atoms only — not comparable to full-atom values): 6642 Å² total; per-residue (Å²): 105,75,64,63,52,51,45,38,78,74,66,47,91,70,95,77,88,88,61,102,58,92,70,84,92,72,54,69,92,49,64,74,76,63,84,52,38,65,46,66,44,64,63,57,89,92,53,80,48,77,75,65,46,57,76,38,67,58,56,54,64,34,67,16,55,68,71,62,28,60,48,77,28,66,91,79,62,53,99,41,70,82,56,39,50,61,55,54,51,50,52,50,54,52,57,73,71,42,61,87,80,66,111

Secondary structure (DSSP, 8-state):
-HHHHHHHHTT-------SSSS-----GGGGGGS--SSEEEE-STTSPPHHHHTT-HHHHTSHHHHTT-EEEE-TT--SSHHHHHHHHHHHHHHHHHS-S---

pLDDT: mean 92.94, std 5.55, range [67.62, 98.38]

Nearest PDB structures (foldseek):
  2x4l-assembly1_A  TM=9.242E-01  e=1.304E-04  Streptomyces coelicolor A3(2)
  5dh1-assembly1_D  TM=7.280E-01  e=2.192E-02  Thermobifida fusca YX
  5dh2-assembly1_B  TM=7.541E-01  e=3.684E-02  Thermobifida fusca YX
  3tny-assembly1_A  TM=5.701E-01  e=3.034E+00  Bacillus cereus
  2rg7-assembly1_C  TM=6.216E-01  e=5.440E+00  Shigella dysenteriae

Radius of gyration: 14.01 Å; Cα contacts (8 Å, |Δi|>4): 94; chains: 1; bounding box: 32×30×35 Å

Foldseek 3Di:
DVVVVVVVVVPDDDDDPPDP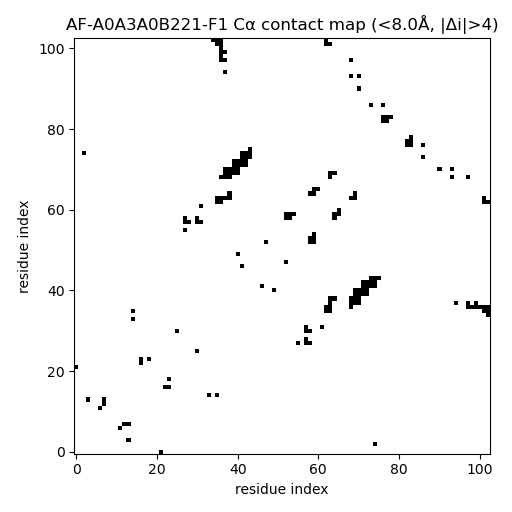DPDDDDDLVCPVVDQDQAAADEPDPPDDDLVNCCVRPSSCPHQNNVVVRYYHDDPPQDPDPVRVVVVVVVVVVSVVVTDRPRD